Protein AF-A0A1G5GFZ4-F1 (afdb_monomer_lite)

Secondary structure (DSSP, 8-state):
--EEEETTEEEETTEEP-TT--EETTEE-----------HHHHHHHHHHHT-TTS-HHHHHHHHHHHH-

Radius of gyration: 16.92 Å; chains: 1; bounding box: 31×26×43 Å

Sequence (69 aa):
MKIGFSKTGLTIDSKKFNPLNLSVNGHGFESNLDDIDVNPFEILGKLAEARNSDMTKQEKVNVIKNVVK

Foldseek 3Di:
DDWDADPVGIDDPNHDDDVQFDDDPNDTDDDPDDDPPDDVVVLVVLLVVLVDPPDDPVVSVVSNVVSVD

Organism: NCBI:txid1120976

pLDDT: mean 77.17, std 6.69, range [56.06, 86.06]

Structure (mmCIF, N/CA/C/O backbone):
data_AF-A0A1G5GFZ4-F1
#
_entry.id   AF-A0A1G5GFZ4-F1
#
loop_
_atom_site.group_PDB
_atom_site.id
_atom_site.type_symbol
_atom_site.label_atom_id
_atom_site.label_alt_id
_atom_site.label_comp_id
_atom_site.label_asym_id
_atom_site.label_entity_id
_atom_site.label_seq_id
_atom_site.pdbx_PDB_ins_code
_atom_site.Cartn_x
_atom_site.Cartn_y
_atom_site.Cartn_z
_atom_site.occupancy
_atom_site.B_iso_or_equiv
_atom_site.auth_seq_id
_atom_site.auth_comp_id
_atom_site.auth_asym_id
_atom_site.auth_atom_id
_atom_site.pdbx_PDB_model_num
ATOM 1 N N . MET A 1 1 ? 3.688 -0.863 -23.366 1.00 66.94 1 MET A N 1
ATOM 2 C CA . MET A 1 1 ? 3.603 -1.008 -21.904 1.00 66.94 1 MET A CA 1
ATOM 3 C C . MET A 1 1 ? 3.285 -2.459 -21.589 1.00 66.94 1 MET A C 1
ATOM 5 O O . MET A 1 1 ? 2.199 -2.927 -21.914 1.00 66.94 1 MET A O 1
ATOM 9 N N . LYS A 1 2 ? 4.255 -3.194 -21.051 1.00 78.81 2 LYS A N 1
ATOM 10 C CA . LYS A 1 2 ? 4.120 -4.600 -20.664 1.00 78.81 2 LYS A CA 1
ATOM 11 C C . LYS A 1 2 ? 4.069 -4.687 -19.142 1.00 78.81 2 LYS A C 1
ATOM 13 O O . LYS A 1 2 ? 5.042 -4.335 -18.483 1.00 78.81 2 LYS A O 1
ATOM 18 N N . ILE A 1 3 ? 2.944 -5.150 -18.604 1.00 84.94 3 ILE A N 1
ATOM 19 C CA . ILE A 1 3 ? 2.759 -5.368 -17.164 1.00 84.94 3 ILE A CA 1
ATOM 20 C C . ILE A 1 3 ? 3.217 -6.793 -16.827 1.00 84.94 3 ILE A C 1
ATOM 22 O O . ILE A 1 3 ? 2.871 -7.739 -17.536 1.00 84.94 3 ILE A O 1
ATOM 26 N N . GLY A 1 4 ? 4.006 -6.945 -15.767 1.00 85.75 4 GLY A N 1
ATOM 27 C CA . GLY A 1 4 ? 4.491 -8.226 -15.260 1.00 85.75 4 GLY A CA 1
ATOM 28 C C . GLY A 1 4 ? 4.457 -8.299 -13.734 1.00 85.75 4 GLY A C 1
ATOM 29 O O . GLY A 1 4 ? 4.165 -7.320 -13.051 1.00 85.75 4 GLY A O 1
ATOM 30 N N . PHE A 1 5 ? 4.763 -9.480 -13.198 1.00 85.31 5 PHE A N 1
ATOM 31 C CA . PHE A 1 5 ? 4.868 -9.730 -11.760 1.00 85.31 5 PHE A CA 1
ATOM 32 C C . PHE A 1 5 ? 6.207 -10.412 -11.469 1.00 85.31 5 PHE A C 1
ATOM 34 O O . PHE A 1 5 ? 6.581 -11.370 -12.146 1.00 85.31 5 PHE A O 1
ATOM 41 N N . SER A 1 6 ? 6.941 -9.914 -10.477 1.00 82.88 6 SER A N 1
ATOM 42 C CA . SER A 1 6 ? 8.176 -10.506 -9.960 1.00 82.88 6 SER A CA 1
ATOM 43 C C . SER A 1 6 ? 8.001 -10.885 -8.486 1.00 82.88 6 SER A C 1
ATOM 45 O O . SER A 1 6 ? 7.012 -10.530 -7.846 1.00 82.88 6 SER A O 1
ATOM 47 N N . LYS A 1 7 ? 9.004 -11.560 -7.907 1.00 78.44 7 LYS A N 1
ATOM 48 C CA . LYS A 1 7 ? 9.048 -11.829 -6.458 1.00 78.44 7 LYS A CA 1
ATOM 49 C C . LYS A 1 7 ? 9.015 -10.555 -5.603 1.00 78.44 7 LYS A C 1
ATOM 51 O O . LYS A 1 7 ? 8.695 -10.635 -4.425 1.00 78.44 7 LYS A O 1
ATOM 56 N N . THR A 1 8 ? 9.364 -9.408 -6.182 1.00 72.25 8 THR A N 1
ATOM 57 C CA . THR A 1 8 ? 9.445 -8.113 -5.499 1.00 72.25 8 THR A CA 1
ATOM 58 C C . THR A 1 8 ? 8.271 -7.183 -5.817 1.00 72.25 8 THR A C 1
ATOM 60 O O . THR A 1 8 ? 8.242 -6.068 -5.302 1.00 72.25 8 THR A O 1
ATOM 63 N N . GLY A 1 9 ? 7.296 -7.616 -6.628 1.00 79.00 9 GLY A N 1
ATOM 64 C CA . GLY A 1 9 ? 6.061 -6.871 -6.889 1.00 79.00 9 GLY A CA 1
ATOM 65 C C . GLY A 1 9 ? 5.699 -6.736 -8.370 1.00 79.00 9 GLY A C 1
ATOM 66 O O . GLY A 1 9 ? 6.141 -7.510 -9.221 1.00 79.00 9 GLY A O 1
ATOM 67 N N . LEU A 1 10 ? 4.853 -5.749 -8.673 1.00 84.19 10 LEU A N 1
ATOM 68 C CA . LEU A 1 10 ? 4.438 -5.422 -10.039 1.00 84.19 10 LEU A CA 1
ATOM 69 C C . LEU A 1 10 ? 5.619 -4.831 -10.823 1.00 84.19 10 LEU A C 1
ATOM 71 O O . LEU A 1 10 ? 6.395 -4.032 -10.294 1.00 84.19 10 LEU A O 1
ATOM 75 N N . THR A 1 11 ? 5.743 -5.191 -12.094 1.00 83.12 11 THR A N 1
ATOM 76 C CA . THR A 1 11 ? 6.736 -4.626 -13.007 1.00 83.12 11 THR A CA 1
ATOM 77 C C . THR A 1 11 ? 6.061 -4.006 -14.225 1.00 83.12 11 THR A C 1
ATOM 79 O O . THR A 1 11 ? 5.075 -4.535 -14.739 1.00 83.12 11 THR A O 1
ATOM 82 N N . ILE A 1 12 ? 6.586 -2.873 -14.695 1.00 83.31 12 ILE A N 1
ATOM 83 C CA . ILE A 1 12 ? 6.201 -2.244 -15.963 1.00 83.31 12 ILE A CA 1
ATOM 84 C C . ILE A 1 12 ? 7.454 -2.166 -16.830 1.00 83.31 12 ILE A C 1
ATOM 86 O O . ILE A 1 12 ? 8.478 -1.643 -16.397 1.00 83.31 12 ILE A O 1
ATOM 90 N N . ASP A 1 13 ? 7.390 -2.740 -18.032 1.00 81.38 13 ASP A N 1
ATOM 91 C CA . ASP A 1 13 ? 8.508 -2.805 -18.984 1.00 81.38 13 ASP A CA 1
ATOM 92 C C . ASP A 1 13 ? 9.799 -3.353 -18.337 1.00 81.38 13 ASP A C 1
ATOM 94 O O . ASP A 1 13 ? 10.901 -2.838 -18.517 1.00 81.38 13 ASP A O 1
ATOM 98 N N . SER A 1 14 ? 9.638 -4.420 -17.543 1.00 79.50 14 SER A N 1
ATOM 99 C CA . SER A 1 14 ? 10.697 -5.110 -16.786 1.00 79.50 14 SER A CA 1
ATOM 100 C C . SER A 1 14 ? 11.370 -4.287 -15.676 1.00 79.50 14 SER A C 1
ATOM 102 O O . SER A 1 14 ? 12.281 -4.794 -15.023 1.00 79.50 14 SER A O 1
ATOM 104 N N . LYS A 1 15 ? 10.907 -3.062 -15.403 1.00 77.44 15 LYS A N 1
ATOM 105 C CA . LYS A 1 15 ? 11.309 -2.264 -14.236 1.00 77.44 15 LYS A CA 1
ATOM 106 C C . LYS A 1 15 ? 10.308 -2.452 -13.096 1.00 77.44 15 LYS A C 1
ATOM 108 O O . LYS A 1 15 ? 9.121 -2.661 -13.344 1.00 77.44 15 LYS A O 1
ATOM 113 N N . LYS A 1 16 ? 10.772 -2.379 -11.843 1.00 79.06 16 LYS A N 1
ATOM 114 C CA . LYS A 1 16 ? 9.893 -2.379 -10.660 1.00 79.06 16 LYS A CA 1
ATOM 115 C C . LYS A 1 16 ? 8.941 -1.186 -10.757 1.00 79.06 16 LYS A C 1
ATOM 117 O O . LYS A 1 16 ? 9.380 -0.066 -11.009 1.00 79.06 16 LYS A O 1
ATOM 122 N N . PHE A 1 17 ? 7.647 -1.437 -10.596 1.00 81.19 17 PHE A N 1
ATOM 123 C CA . PHE A 1 17 ? 6.656 -0.374 -10.583 1.00 81.19 17 PHE A CA 1
ATOM 124 C C . PHE A 1 17 ? 6.810 0.456 -9.310 1.00 81.19 17 PHE A C 1
ATOM 126 O O . PHE A 1 17 ? 6.732 -0.084 -8.207 1.00 81.19 17 PHE A O 1
ATOM 133 N N . ASN A 1 18 ? 6.994 1.764 -9.474 1.00 77.81 18 ASN A N 1
ATOM 134 C CA . 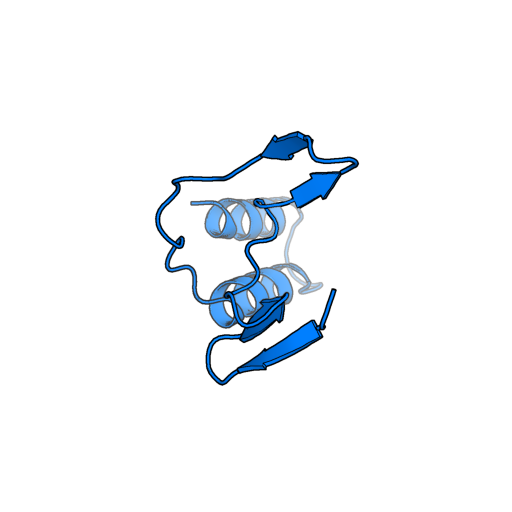ASN A 1 18 ? 6.838 2.728 -8.397 1.00 77.81 18 ASN A CA 1
ATOM 135 C C . ASN A 1 18 ? 5.586 3.565 -8.714 1.00 77.81 18 ASN A C 1
ATOM 137 O O . ASN A 1 18 ? 5.558 4.216 -9.759 1.00 77.81 18 ASN A O 1
ATOM 141 N N . PRO A 1 19 ? 4.551 3.557 -7.856 1.00 74.50 19 PRO A N 1
ATOM 142 C CA . PRO A 1 19 ? 3.318 4.307 -8.091 1.00 74.50 19 PRO A CA 1
ATOM 143 C C . PRO A 1 19 ? 3.517 5.827 -8.117 1.00 74.50 19 PRO A C 1
ATOM 145 O O . PRO A 1 19 ? 2.652 6.534 -8.623 1.00 74.50 19 PRO A O 1
ATOM 148 N N . LEU A 1 20 ? 4.640 6.334 -7.603 1.00 73.81 20 LEU A N 1
ATOM 149 C CA . LEU A 1 20 ? 5.027 7.740 -7.730 1.00 73.81 20 LEU A CA 1
ATOM 150 C C . LEU A 1 20 ? 5.742 8.036 -9.055 1.00 73.81 20 LEU A C 1
ATOM 152 O O . LEU A 1 20 ? 5.846 9.199 -9.438 1.00 73.81 20 LEU A O 1
ATOM 156 N N . ASN A 1 21 ? 6.186 6.998 -9.772 1.00 76.44 21 ASN A N 1
ATOM 157 C CA . ASN A 1 21 ? 6.850 7.114 -11.066 1.00 76.44 21 ASN A CA 1
ATOM 158 C C . ASN A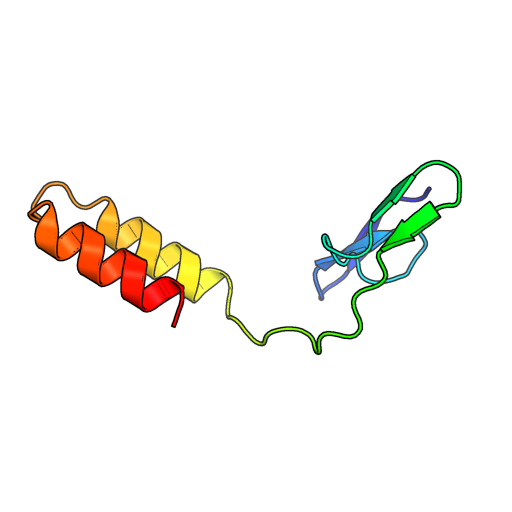 1 21 ? 5.833 6.964 -12.201 1.00 76.44 21 ASN A C 1
ATOM 160 O O . ASN A 1 21 ? 5.855 5.995 -12.964 1.00 76.44 21 ASN A O 1
ATOM 164 N N . LEU A 1 22 ? 4.899 7.913 -12.276 1.00 75.19 22 LEU A N 1
ATOM 165 C CA . LEU A 1 22 ? 3.883 7.971 -13.324 1.00 75.19 22 LEU A CA 1
ATOM 166 C C . LEU A 1 22 ? 4.277 9.009 -14.374 1.00 75.19 22 LEU A C 1
ATOM 168 O O . LEU A 1 22 ? 4.557 10.165 -14.054 1.00 75.19 22 LEU A O 1
ATOM 172 N N . SER A 1 23 ? 4.252 8.596 -15.640 1.00 71.44 23 SER A N 1
ATOM 173 C CA . SER A 1 23 ? 4.432 9.474 -16.794 1.00 71.44 23 SER A CA 1
ATOM 174 C C . SER A 1 23 ? 3.192 9.463 -17.683 1.00 71.44 23 SER A C 1
ATOM 176 O O . SER A 1 23 ? 2.618 8.415 -17.979 1.00 71.44 23 SER A O 1
ATOM 178 N N . VAL A 1 24 ? 2.763 10.653 -18.104 1.00 72.75 24 VAL A N 1
ATOM 179 C CA . VAL A 1 24 ? 1.648 10.871 -19.029 1.00 72.75 24 VAL A CA 1
ATOM 180 C C . VAL A 1 24 ? 2.160 11.746 -20.169 1.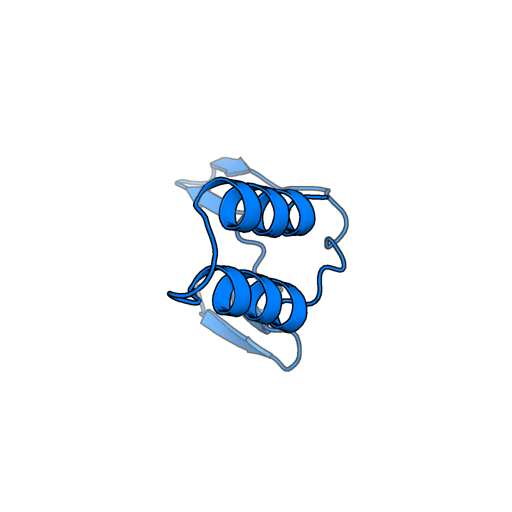00 72.75 24 VAL A C 1
ATOM 182 O O . VAL A 1 24 ? 2.724 12.812 -19.940 1.00 72.75 24 VAL A O 1
ATOM 185 N N . ASN A 1 25 ? 1.989 11.299 -21.415 1.00 72.94 25 ASN A N 1
ATOM 186 C CA . ASN A 1 25 ? 2.414 12.029 -22.620 1.00 72.94 25 ASN A CA 1
ATOM 187 C C . ASN A 1 25 ? 3.901 12.446 -22.627 1.00 72.94 25 ASN A C 1
ATOM 189 O O . ASN A 1 25 ? 4.243 13.522 -23.105 1.00 72.94 25 ASN A O 1
ATOM 193 N N . GLY A 1 26 ? 4.789 11.609 -22.083 1.00 71.00 26 GLY A N 1
ATOM 194 C CA . GLY A 1 26 ? 6.231 11.890 -22.029 1.00 71.00 26 GLY A CA 1
ATOM 195 C C . GLY A 1 26 ? 6.659 12.847 -20.910 1.00 71.00 26 GLY A C 1
ATOM 196 O O . GLY A 1 26 ? 7.854 13.053 -20.721 1.00 71.00 26 GLY A O 1
ATOM 197 N N . HIS A 1 27 ? 5.713 13.373 -20.129 1.00 69.88 27 HIS A N 1
ATOM 198 C CA . HIS A 1 27 ? 5.982 14.142 -18.919 1.00 69.88 27 HIS A CA 1
ATOM 199 C C . HIS A 1 27 ? 5.618 13.297 -17.704 1.00 69.88 27 HIS A C 1
ATOM 201 O O . HIS A 1 27 ? 4.486 12.834 -17.569 1.00 69.88 27 HIS A O 1
ATOM 207 N N . GLY A 1 28 ? 6.581 13.051 -16.827 1.00 69.31 28 GLY A N 1
ATOM 208 C CA . GLY A 1 28 ? 6.368 12.222 -15.653 1.00 69.31 28 GLY A CA 1
ATOM 209 C C . GLY A 1 28 ? 7.120 12.729 -14.450 1.00 69.31 28 GLY A C 1
ATOM 210 O O . GLY A 1 28 ? 8.087 13.479 -14.572 1.00 69.31 28 GLY A O 1
ATOM 211 N N . PHE A 1 29 ? 6.649 12.300 -13.292 1.00 70.69 29 PHE A N 1
ATOM 212 C CA . PHE A 1 29 ? 7.394 12.438 -12.058 1.00 70.69 29 PHE A CA 1
ATOM 213 C C . PHE A 1 29 ? 8.242 11.183 -11.902 1.00 70.69 29 PHE A C 1
ATOM 215 O O . PHE A 1 29 ? 7.738 10.078 -12.072 1.00 70.69 29 PHE A O 1
ATOM 222 N N . GLU A 1 30 ? 9.528 11.353 -11.617 1.00 72.81 30 GLU A N 1
ATOM 223 C CA . GLU A 1 30 ? 10.386 10.271 -11.148 1.00 72.81 30 GLU A CA 1
ATOM 224 C C . GLU A 1 30 ? 10.795 10.616 -9.719 1.00 72.81 30 GLU A C 1
ATOM 226 O O . GLU A 1 30 ? 11.417 11.644 -9.449 1.00 72.81 30 GLU A O 1
ATOM 231 N N . SER A 1 31 ? 10.358 9.787 -8.780 1.00 71.38 31 SER A N 1
ATOM 232 C CA . SER A 1 31 ? 10.736 9.876 -7.385 1.00 71.38 31 SER A CA 1
ATOM 233 C C . SER A 1 31 ? 12.115 9.252 -7.194 1.00 71.38 31 SER A C 1
ATOM 235 O O . SER A 1 31 ? 12.322 8.085 -7.525 1.00 71.38 31 SER A O 1
ATOM 237 N N . ASN A 1 32 ? 13.029 10.031 -6.614 1.00 69.12 32 ASN A N 1
ATOM 238 C CA . ASN A 1 32 ? 14.319 9.565 -6.096 1.00 69.12 32 ASN A CA 1
ATOM 239 C C . ASN A 1 32 ? 14.232 9.182 -4.610 1.00 69.12 32 ASN A C 1
ATOM 241 O O . ASN A 1 32 ? 15.252 9.151 -3.927 1.00 69.12 32 ASN A O 1
ATOM 245 N N . LEU A 1 33 ? 13.022 8.986 -4.077 1.00 65.50 33 LEU A N 1
ATOM 246 C CA . LEU A 1 33 ? 12.871 8.481 -2.719 1.00 65.50 33 LEU A CA 1
ATOM 247 C C . LEU A 1 33 ? 13.352 7.034 -2.704 1.00 65.50 33 LEU A C 1
ATOM 249 O O . LEU A 1 33 ? 12.908 6.226 -3.524 1.00 65.50 33 LEU A O 1
ATOM 253 N N . ASP A 1 34 ? 14.246 6.728 -1.767 1.00 63.62 34 ASP A N 1
ATOM 254 C CA . ASP A 1 34 ? 14.580 5.348 -1.446 1.00 63.62 34 ASP A CA 1
ATOM 255 C C . ASP A 1 34 ? 13.280 4.589 -1.154 1.00 63.62 34 ASP A C 1
ATOM 257 O O . ASP A 1 34 ? 12.336 5.152 -0.585 1.00 63.62 34 ASP A O 1
ATOM 261 N N . ASP A 1 35 ? 13.213 3.327 -1.591 1.00 65.19 35 ASP A N 1
ATOM 262 C CA . ASP A 1 35 ? 12.082 2.449 -1.294 1.00 65.19 35 ASP A CA 1
ATOM 263 C C . ASP A 1 35 ? 11.812 2.531 0.216 1.00 65.19 35 ASP A C 1
ATOM 265 O O . ASP A 1 35 ? 12.654 2.138 1.024 1.00 65.19 35 ASP A O 1
ATOM 269 N N . ILE 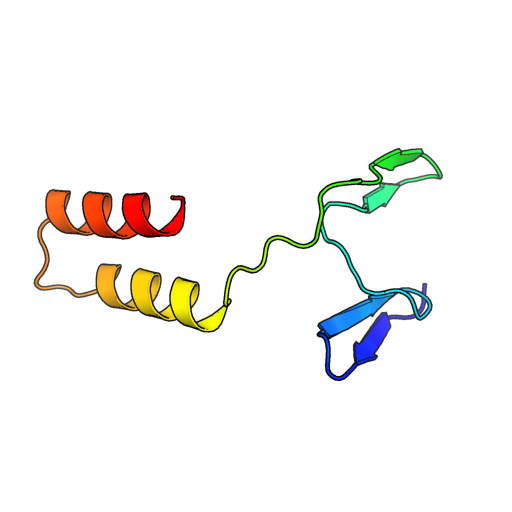A 1 36 ? 10.658 3.085 0.602 1.00 66.00 36 ILE A N 1
ATOM 270 C CA . ILE A 1 36 ? 10.286 3.151 2.012 1.00 66.00 36 ILE A CA 1
ATOM 271 C C . ILE A 1 36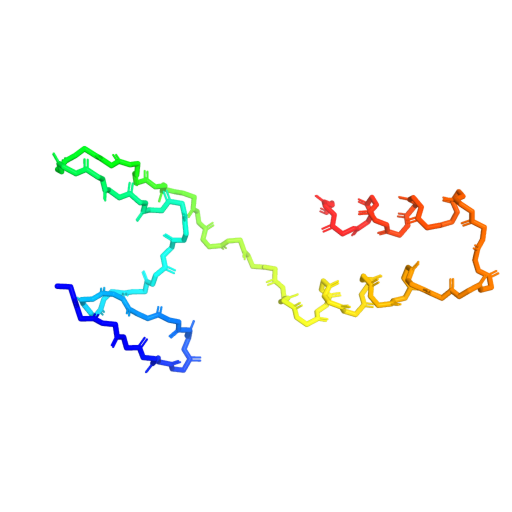 ? 10.116 1.697 2.458 1.00 66.00 36 ILE A C 1
ATOM 273 O O . ILE A 1 36 ? 9.227 1.005 1.955 1.00 66.00 36 ILE A O 1
ATOM 277 N N . ASP A 1 37 ? 10.990 1.226 3.351 1.00 66.12 37 ASP A N 1
ATOM 278 C CA . ASP A 1 37 ? 10.952 -0.128 3.912 1.00 66.12 37 ASP A CA 1
ATOM 279 C C . ASP A 1 37 ? 9.786 -0.244 4.897 1.00 66.12 37 ASP A C 1
ATOM 281 O O . ASP A 1 37 ? 9.947 -0.297 6.114 1.00 66.12 37 ASP A O 1
ATOM 285 N N . VAL A 1 38 ? 8.569 -0.181 4.360 1.00 69.75 38 VAL A N 1
ATOM 286 C CA . VAL A 1 38 ? 7.351 -0.399 5.126 1.00 69.75 38 VAL A CA 1
ATOM 287 C C . VAL A 1 38 ? 6.818 -1.764 4.765 1.00 69.75 38 VAL A C 1
ATOM 289 O O . VAL A 1 38 ? 6.469 -2.023 3.612 1.00 69.75 38 VAL A O 1
ATOM 292 N N . ASN A 1 39 ? 6.713 -2.637 5.763 1.00 77.25 39 ASN A N 1
ATOM 293 C CA . ASN A 1 39 ? 6.107 -3.942 5.586 1.00 77.25 39 ASN A CA 1
ATOM 294 C C . ASN A 1 39 ? 4.598 -3.776 5.304 1.00 77.25 39 ASN A C 1
ATOM 296 O O . ASN A 1 39 ? 3.846 -3.373 6.201 1.00 77.25 39 ASN A O 1
ATOM 300 N N . PRO A 1 40 ? 4.106 -4.123 4.097 1.00 74.88 40 PRO A N 1
ATOM 301 C CA . PRO A 1 40 ? 2.701 -3.924 3.751 1.00 74.88 40 PRO A CA 1
ATOM 302 C C . PRO A 1 40 ? 1.752 -4.727 4.647 1.00 74.88 40 PRO A C 1
ATOM 304 O O . PRO A 1 40 ? 0.644 -4.277 4.933 1.00 74.88 40 PRO A O 1
ATOM 307 N N . PHE A 1 41 ? 2.179 -5.899 5.125 1.00 81.62 41 PHE A N 1
ATOM 308 C CA . PHE A 1 41 ? 1.371 -6.738 6.012 1.00 81.62 41 PHE A CA 1
ATOM 309 C C . PHE A 1 41 ? 1.227 -6.132 7.406 1.00 81.62 41 PHE A C 1
ATOM 311 O O . PHE A 1 41 ? 0.175 -6.276 8.023 1.00 81.62 41 PHE A O 1
ATOM 318 N N . GLU A 1 42 ? 2.242 -5.410 7.880 1.00 81.81 42 GLU A N 1
ATOM 319 C CA . GLU A 1 42 ? 2.170 -4.697 9.153 1.00 81.81 42 GLU A CA 1
ATOM 320 C C . GLU A 1 42 ? 1.172 -3.534 9.076 1.00 81.81 42 GLU A C 1
ATOM 322 O O . GLU A 1 42 ? 0.336 -3.374 9.967 1.00 81.81 42 GLU A O 1
ATOM 327 N N . ILE A 1 43 ? 1.187 -2.770 7.975 1.00 82.38 43 ILE A N 1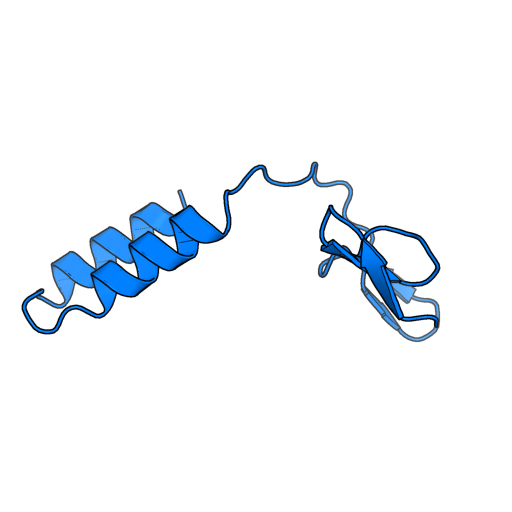
ATOM 328 C CA . ILE A 1 43 ? 0.196 -1.711 7.727 1.00 82.38 43 ILE A CA 1
ATOM 329 C C . ILE A 1 43 ? -1.217 -2.298 7.692 1.00 82.38 43 ILE A C 1
ATOM 331 O O . ILE A 1 43 ? -2.120 -1.801 8.367 1.00 82.38 43 ILE A O 1
ATOM 335 N N . LEU A 1 44 ? -1.417 -3.362 6.911 1.00 82.44 44 LEU A N 1
ATOM 336 C CA . LEU A 1 44 ? -2.725 -3.997 6.771 1.00 82.44 44 LEU A CA 1
ATOM 337 C C . LEU A 1 44 ? -3.223 -4.578 8.101 1.00 82.44 44 LEU A C 1
ATOM 339 O O . LEU A 1 44 ? -4.411 -4.455 8.395 1.00 82.44 44 LEU A O 1
ATOM 343 N N . GLY A 1 45 ? -2.329 -5.140 8.920 1.00 83.31 45 GLY A N 1
ATOM 344 C CA . GLY A 1 45 ? -2.639 -5.608 10.272 1.00 83.31 45 GLY A CA 1
ATOM 345 C C . GLY A 1 45 ? -3.149 -4.482 11.172 1.00 83.31 45 GLY A C 1
ATOM 346 O O . GLY A 1 45 ? -4.262 -4.567 11.688 1.00 83.31 45 GLY A O 1
ATOM 347 N N . LYS A 1 46 ? -2.403 -3.373 11.267 1.00 82.81 46 LYS A N 1
ATOM 348 C CA . LYS A 1 46 ? -2.800 -2.193 12.061 1.00 82.81 46 LYS A CA 1
ATOM 349 C C . LYS A 1 46 ? -4.127 -1.585 11.582 1.00 82.81 46 LYS A C 1
ATOM 351 O O . LYS A 1 46 ? -4.965 -1.174 12.383 1.00 82.81 46 LYS A O 1
ATOM 356 N N . LEU A 1 47 ? -4.361 -1.543 10.268 1.00 82.94 47 LEU A N 1
ATOM 357 C CA . LEU A 1 47 ? -5.627 -1.055 9.704 1.00 82.94 47 LEU A CA 1
ATOM 358 C C . LEU A 1 47 ? -6.802 -1.999 9.993 1.00 82.94 47 LEU A C 1
ATOM 360 O O . LEU A 1 47 ? -7.920 -1.534 10.225 1.00 82.94 47 LEU A O 1
ATOM 364 N N . ALA A 1 48 ? -6.565 -3.312 9.999 1.00 83.50 48 ALA A N 1
ATOM 365 C CA . ALA A 1 48 ? -7.571 -4.297 10.377 1.00 83.50 48 ALA A CA 1
ATOM 366 C C . ALA A 1 48 ? -7.932 -4.192 11.868 1.00 83.50 48 ALA A C 1
ATOM 368 O O . ALA A 1 48 ? -9.116 -4.242 12.202 1.00 83.50 48 ALA A O 1
ATOM 369 N N . GLU A 1 49 ? -6.954 -3.958 12.747 1.00 81.56 49 GLU A N 1
ATOM 370 C CA . GLU A 1 49 ? -7.186 -3.700 14.175 1.00 81.56 49 GLU A CA 1
ATOM 371 C C . GLU A 1 49 ? -8.086 -2.478 14.392 1.00 81.56 49 GLU A C 1
ATOM 373 O O . GLU A 1 49 ? -9.069 -2.553 15.128 1.00 81.56 49 GLU A O 1
ATOM 378 N N . ALA A 1 50 ? -7.844 -1.379 13.668 1.00 78.69 50 ALA A N 1
ATOM 379 C CA . ALA A 1 50 ? -8.680 -0.176 13.740 1.00 78.69 50 ALA A CA 1
ATOM 380 C C . ALA A 1 50 ? -10.144 -0.404 13.299 1.00 78.69 50 ALA A C 1
ATOM 382 O O . ALA A 1 50 ? -11.029 0.402 13.617 1.00 78.69 50 ALA A O 1
ATOM 383 N N . ARG A 1 51 ? -10.431 -1.496 12.575 1.00 79.06 51 ARG A N 1
ATOM 384 C CA . ARG A 1 51 ? -11.792 -1.879 12.167 1.00 79.06 51 ARG A CA 1
ATOM 385 C C . ARG A 1 51 ? -12.595 -2.521 13.303 1.00 79.06 51 ARG A C 1
ATOM 387 O O . ARG A 1 51 ? -13.813 -2.627 13.164 1.00 79.06 51 ARG A O 1
ATOM 394 N N . ASN A 1 52 ? -11.964 -2.901 14.415 1.00 79.44 52 ASN A N 1
ATOM 395 C CA . ASN A 1 52 ? -12.644 -3.531 15.544 1.00 79.44 52 ASN A CA 1
ATOM 396 C C . ASN A 1 52 ? -13.821 -2.660 16.052 1.00 79.44 52 ASN A C 1
ATOM 398 O O . ASN A 1 52 ? -13.705 -1.435 16.192 1.00 79.44 52 ASN A O 1
ATOM 402 N N . SER A 1 53 ? -14.990 -3.278 16.248 1.00 71.88 53 SER A N 1
ATOM 403 C CA . SER A 1 53 ? -16.223 -2.614 16.693 1.00 71.88 53 SER A CA 1
ATOM 404 C C . SER A 1 53 ? -16.127 -2.096 18.121 1.00 71.88 53 SER A C 1
ATOM 406 O O . SER A 1 53 ? -16.801 -1.122 18.451 1.00 71.88 53 SER A O 1
ATOM 408 N N . ASP A 1 54 ? -15.255 -2.702 18.921 1.00 81.44 54 ASP A N 1
ATOM 409 C CA . ASP A 1 54 ? -15.200 -2.488 20.367 1.00 81.44 54 ASP A CA 1
ATOM 410 C C . ASP A 1 54 ? -14.305 -1.298 20.753 1.00 81.44 54 ASP A C 1
ATOM 412 O O . ASP A 1 54 ? -14.231 -0.914 21.916 1.00 81.44 54 ASP A O 1
ATOM 416 N N . MET A 1 55 ? -13.646 -0.676 19.770 1.00 82.00 55 MET A N 1
ATOM 417 C CA . MET A 1 55 ? -12.780 0.485 19.970 1.00 82.00 55 MET A CA 1
ATOM 418 C C . MET A 1 55 ? -13.542 1.805 19.834 1.00 82.00 55 MET A C 1
ATOM 420 O O . MET A 1 55 ? -14.305 2.029 18.885 1.00 82.00 55 MET A O 1
ATOM 424 N N . THR A 1 56 ? -13.244 2.745 20.725 1.00 86.06 56 THR A N 1
ATOM 425 C CA . THR A 1 56 ? -13.724 4.124 20.647 1.00 86.06 56 THR A CA 1
ATOM 426 C C . THR A 1 56 ? -13.137 4.857 19.434 1.00 86.06 56 THR A C 1
ATOM 428 O O . THR A 1 56 ? -12.080 4.516 18.898 1.00 86.06 56 THR A O 1
ATOM 431 N N . LYS A 1 57 ? -13.802 5.936 18.998 1.00 83.00 57 LYS A N 1
ATOM 432 C CA . LYS A 1 57 ? -13.315 6.776 17.886 1.00 83.00 57 LYS A CA 1
ATOM 433 C C . LYS A 1 57 ? -11.895 7.306 18.131 1.00 83.00 57 LYS A C 1
ATOM 435 O O . LYS A 1 57 ? -11.111 7.383 17.189 1.00 83.00 57 LYS A O 1
ATOM 440 N N . GLN A 1 58 ? -11.562 7.642 19.378 1.00 85.75 58 GLN A N 1
ATOM 441 C CA . GLN A 1 58 ? -10.249 8.176 19.740 1.00 85.75 58 GLN A CA 1
ATOM 442 C C . GLN A 1 58 ? -9.146 7.117 19.607 1.00 85.75 58 GLN A C 1
ATOM 444 O O . GLN A 1 58 ? -8.070 7.406 19.086 1.00 85.75 58 GLN A O 1
ATOM 449 N N . GLU A 1 59 ? -9.422 5.880 20.019 1.00 82.81 59 GLU A N 1
ATOM 450 C CA . GLU A 1 59 ? -8.476 4.766 19.903 1.00 82.81 59 GLU A CA 1
ATOM 451 C C . GLU A 1 59 ? -8.213 4.409 18.438 1.00 82.81 59 GLU A C 1
ATOM 453 O O . GLU A 1 59 ? -7.061 4.224 18.049 1.00 82.81 59 GLU A O 1
ATOM 458 N N . LYS A 1 60 ? -9.251 4.428 17.591 1.00 82.75 60 LYS A N 1
ATOM 459 C CA . LYS A 1 60 ? -9.100 4.231 16.139 1.00 82.75 60 LYS A CA 1
ATOM 460 C C . LYS A 1 60 ? -8.200 5.289 15.505 1.00 82.75 60 LYS A C 1
ATOM 462 O O . LYS A 1 60 ? -7.320 4.958 14.715 1.00 82.75 60 LYS A O 1
ATOM 467 N N . VAL A 1 61 ? -8.378 6.557 15.880 1.00 83.56 61 VAL A N 1
ATOM 468 C CA . VAL A 1 61 ? -7.523 7.655 15.399 1.00 83.56 61 VAL A CA 1
ATOM 469 C C . VAL A 1 61 ? -6.068 7.456 15.833 1.00 83.56 61 VAL A C 1
ATOM 471 O O . VAL A 1 61 ? -5.162 7.718 15.044 1.00 83.56 61 VAL A O 1
ATOM 474 N N . ASN A 1 62 ? -5.826 6.967 17.051 1.00 84.19 62 ASN A N 1
ATOM 475 C CA . ASN A 1 62 ? -4.471 6.699 17.536 1.00 84.19 62 ASN A CA 1
ATOM 476 C C . ASN A 1 62 ? -3.795 5.549 16.776 1.00 84.19 62 ASN A C 1
ATOM 478 O O . ASN A 1 62 ? -2.632 5.684 16.402 1.00 84.19 62 ASN A O 1
ATOM 482 N N . VAL A 1 63 ? -4.520 4.465 16.477 1.00 82.81 63 VAL A N 1
ATOM 483 C CA . VAL A 1 63 ? -3.992 3.363 15.654 1.00 82.81 63 VAL A CA 1
ATOM 484 C C . VAL A 1 63 ? -3.635 3.848 14.251 1.00 82.81 63 VAL A C 1
ATOM 486 O O . VAL A 1 63 ? -2.530 3.593 13.784 1.00 82.81 63 VAL A O 1
ATOM 489 N N . ILE A 1 64 ? -4.508 4.630 13.609 1.00 81.38 64 ILE A N 1
ATOM 490 C CA . ILE A 1 64 ? -4.249 5.178 12.267 1.00 81.38 64 ILE A CA 1
ATOM 491 C C . ILE A 1 64 ? -3.034 6.119 12.272 1.00 81.38 64 ILE A C 1
ATOM 493 O O . ILE A 1 64 ? -2.209 6.064 11.363 1.00 81.38 64 ILE A O 1
ATOM 497 N N . LYS A 1 65 ? -2.866 6.953 13.306 1.00 82.62 65 LYS A N 1
ATOM 498 C CA . LYS A 1 65 ? -1.680 7.821 13.441 1.00 82.62 65 LYS A CA 1
ATOM 499 C C . LYS A 1 65 ? -0.374 7.029 13.537 1.00 82.62 65 LYS A C 1
ATOM 501 O O . LYS A 1 65 ? 0.641 7.496 13.031 1.00 82.62 65 LYS A O 1
ATOM 506 N N . ASN A 1 66 ? -0.404 5.844 14.143 1.00 78.69 66 ASN A N 1
ATOM 507 C CA . ASN A 1 66 ? 0.759 4.961 14.273 1.00 78.69 66 ASN A CA 1
ATOM 508 C C . ASN A 1 66 ? 1.072 4.157 12.996 1.00 78.69 66 ASN A C 1
ATOM 510 O O . ASN A 1 66 ? 2.075 3.452 12.964 1.00 78.69 66 ASN A O 1
ATOM 514 N N . VAL A 1 67 ? 0.227 4.232 11.961 1.00 74.62 67 VAL A N 1
ATOM 515 C CA . VAL A 1 67 ? 0.505 3.654 10.631 1.00 74.62 67 VAL A CA 1
ATOM 516 C C . VAL A 1 67 ? 1.357 4.596 9.774 1.00 74.62 67 VAL A C 1
ATOM 518 O O . VAL A 1 67 ? 2.071 4.139 8.890 1.00 74.62 67 VAL A O 1
ATOM 521 N N . VAL A 1 68 ? 1.263 5.907 10.017 1.00 64.38 68 VAL A N 1
ATOM 522 C CA . VAL A 1 68 ? 1.903 6.960 9.201 1.00 64.38 68 VAL A CA 1
ATOM 523 C C . VAL A 1 68 ? 3.232 7.446 9.807 1.00 64.38 68 VAL A C 1
ATOM 525 O O . VAL A 1 68 ? 3.963 8.191 9.160 1.00 64.38 68 VAL A O 1
ATOM 528 N N . LYS A 1 69 ? 3.534 7.048 11.047 1.00 56.06 69 LYS A N 1
ATOM 529 C CA . LYS A 1 69 ? 4.807 7.306 11.732 1.00 56.06 69 LYS A CA 1
ATOM 530 C C . LYS A 1 69 ? 5.785 6.169 11.498 1.00 56.06 69 LYS A C 1
ATOM 532 O O . LYS A 1 69 ? 6.981 6.495 11.359 1.00 56.06 69 LYS A O 1
#